Protein AF-A0A919D5Q5-F1 (afdb_monomer)

Foldseek 3Di:
DDDDDDDDDDDDDDDPVVVVVVVVPPPDDDDDDDDDDDDDDDDDDPPQPADDPPDDFDWDFDQWPVRDTWIEGLDPVSDRHDPDTDHDVLLNVLLVVLLVVDDLVVSCVVSVTDSVSSVRSNVSSDDD

Secondary structure (DSSP, 8-state):
------------S--TTHHHHHGGG----PPPP--------PPS---PPPP-TT----EEEEE-TT--EEEEES-GGG--SSSPPBP-HHHHHHHHHHHTT--HHHHHHHHT--HHHHHHHHHHHS--

Solvent-accessible surface area (backbone atoms only — not comparable to full-atom values): 8528 Å² total; per-residue (Å²): 135,84,90,86,79,96,70,88,86,85,90,77,89,87,60,84,74,64,65,68,65,66,68,71,76,72,78,83,75,85,86,77,87,86,80,94,83,79,93,71,82,77,81,77,78,86,69,77,68,80,50,75,89,79,73,85,49,65,59,48,79,39,49,51,95,84,69,54,76,42,47,31,32,58,44,84,84,60,54,70,52,96,84,57,54,50,79,44,71,53,60,26,50,45,32,59,43,22,59,73,67,53,54,33,70,60,40,10,68,76,54,71,42,49,59,72,38,25,40,54,39,31,64,71,32,50,88,128

pLDDT: mean 70.8, std 23.1, range [30.12, 98.06]

Sequence (128 aa):
MPCCPFSIVLISVACPLCRRRLRRRRSGRRPTPAKEDTATRLPGSLTPAPCPTGRIYPSVRLTLDDGVGRTYLLDPRACAGTRCGTYEPRVHLAHVLARQGHRPDWLAEFTGLPPAAARRIADVAAPH

Structure (mmCIF, N/CA/C/O backbone):
data_AF-A0A919D5Q5-F1
#
_entry.id   AF-A0A919D5Q5-F1
#
loop_
_atom_site.group_PDB
_atom_site.id
_atom_site.type_symbol
_atom_site.label_atom_id
_atom_site.label_alt_id
_atom_site.label_comp_id
_atom_site.label_asym_id
_atom_site.label_entity_id
_atom_site.label_seq_id
_atom_site.pdbx_PDB_ins_code
_atom_site.Cartn_x
_atom_site.Cartn_y
_atom_site.Cartn_z
_atom_site.occupancy
_atom_site.B_iso_or_equiv
_atom_site.auth_seq_id
_atom_site.auth_comp_id
_atom_site.auth_asym_id
_atom_site.auth_atom_id
_atom_site.pdbx_PDB_model_num
ATOM 1 N N . MET A 1 1 ? -3.375 21.875 17.951 1.00 41.81 1 MET A N 1
ATOM 2 C CA . MET A 1 1 ? -4.624 22.457 17.398 1.00 41.81 1 MET A CA 1
ATOM 3 C C . MET A 1 1 ? -4.468 23.971 17.390 1.00 41.81 1 MET A C 1
ATOM 5 O O . MET A 1 1 ? -3.807 24.433 18.314 1.00 41.81 1 MET A O 1
ATOM 9 N N . PRO A 1 2 ? -5.004 24.734 16.416 1.00 51.53 2 PRO A N 1
ATOM 10 C CA . PRO A 1 2 ? -6.091 24.424 15.468 1.00 51.53 2 PRO A CA 1
ATOM 11 C C . PRO A 1 2 ? -5.579 24.257 14.015 1.00 51.53 2 PRO A C 1
ATOM 13 O O . PRO A 1 2 ? -4.504 24.735 13.682 1.00 51.53 2 PRO A O 1
ATOM 16 N N . CYS A 1 3 ? -6.141 23.365 13.195 1.00 36.88 3 CYS A N 1
ATOM 17 C CA . CYS A 1 3 ? -7.384 23.484 12.406 1.00 36.88 3 CYS A CA 1
ATOM 18 C C . CYS A 1 3 ? -7.276 24.473 11.233 1.00 36.88 3 CYS A C 1
ATOM 20 O O . CYS A 1 3 ? -7.206 25.671 11.470 1.00 36.88 3 CYS A O 1
ATOM 22 N N . CYS A 1 4 ? -7.322 23.951 9.996 1.00 38.53 4 CYS A N 1
ATOM 23 C CA . CYS A 1 4 ? -8.142 24.432 8.868 1.00 38.53 4 CYS A CA 1
ATOM 24 C C . CYS A 1 4 ? -7.902 23.556 7.609 1.00 38.53 4 CYS A C 1
ATOM 26 O O . CYS A 1 4 ? -6.871 22.889 7.530 1.00 38.53 4 CYS A O 1
ATOM 28 N N . PRO A 1 5 ? -8.878 23.452 6.686 1.00 49.16 5 PRO A N 1
ATOM 29 C CA . PRO A 1 5 ? -9.499 22.170 6.350 1.00 49.16 5 PRO A CA 1
ATOM 30 C C . PRO A 1 5 ? -9.395 21.779 4.864 1.00 49.16 5 PRO A C 1
ATOM 32 O O . PRO A 1 5 ? -8.877 22.512 4.027 1.00 49.16 5 PRO A O 1
ATOM 35 N N . PHE A 1 6 ? -9.928 20.594 4.556 1.00 39.09 6 PHE A N 1
ATOM 36 C CA . PHE A 1 6 ? -10.308 20.156 3.214 1.00 39.09 6 PHE A CA 1
ATOM 37 C C . PHE A 1 6 ? -11.037 21.269 2.441 1.00 39.09 6 PHE A C 1
ATOM 39 O O . PHE A 1 6 ? -12.122 21.685 2.841 1.00 39.09 6 PHE A O 1
ATOM 46 N N . SER A 1 7 ? -10.484 21.654 1.290 1.00 30.12 7 SER A N 1
ATOM 47 C CA . SER A 1 7 ? -11.229 22.290 0.204 1.00 30.12 7 SER A CA 1
ATOM 48 C C . SER A 1 7 ? -11.072 21.454 -1.055 1.00 30.12 7 SER A C 1
ATOM 50 O O . SER A 1 7 ? -9.989 21.305 -1.619 1.00 30.12 7 SER A O 1
ATOM 52 N N . ILE A 1 8 ? -12.201 20.900 -1.477 1.00 44.44 8 ILE A N 1
ATOM 53 C CA . ILE A 1 8 ? -12.472 20.546 -2.863 1.00 44.44 8 ILE A CA 1
ATOM 54 C C . ILE A 1 8 ? -12.428 21.849 -3.686 1.00 44.44 8 ILE A C 1
ATOM 56 O O . ILE A 1 8 ? -12.788 22.914 -3.190 1.00 44.44 8 ILE A O 1
ATOM 60 N N . VAL A 1 9 ? -12.044 21.710 -4.957 1.00 41.69 9 VAL A N 1
ATOM 61 C CA . VAL A 1 9 ? -12.011 22.701 -6.050 1.00 41.69 9 VAL A CA 1
ATOM 62 C C . VAL A 1 9 ? -10.645 23.385 -6.297 1.00 41.69 9 VAL A C 1
ATOM 64 O O . VAL A 1 9 ? -10.083 24.058 -5.446 1.00 41.69 9 VAL A O 1
ATOM 67 N N . LEU A 1 10 ? -10.199 23.267 -7.561 1.00 41.47 10 LEU A N 1
ATOM 68 C CA . LEU A 1 10 ? -9.219 24.103 -8.282 1.00 41.47 10 LEU A CA 1
ATOM 69 C C . LEU A 1 10 ? -7.713 23.867 -8.037 1.00 41.47 10 LEU A C 1
ATOM 71 O O . LEU A 1 10 ? -7.025 24.683 -7.442 1.00 41.47 10 LEU A O 1
ATOM 75 N N . ILE A 1 11 ? -7.150 22.867 -8.730 1.00 36.84 11 ILE A N 1
ATOM 76 C CA . ILE A 1 11 ? -5.871 23.067 -9.443 1.00 36.84 11 ILE A CA 1
ATOM 77 C C . ILE A 1 11 ? -6.061 22.624 -10.895 1.00 36.84 11 ILE A C 1
ATOM 79 O O . ILE A 1 11 ? -5.634 21.561 -11.341 1.00 36.84 11 ILE A O 1
ATOM 83 N N . SER A 1 12 ? -6.741 23.486 -11.645 1.00 42.44 12 SER A N 1
ATOM 84 C CA . SER A 1 12 ? -6.432 23.649 -13.055 1.00 42.44 12 SER A CA 1
ATOM 85 C C . SER A 1 12 ? -5.340 24.718 -13.134 1.00 42.44 12 SER A C 1
ATOM 87 O O . SER A 1 12 ? -5.444 25.752 -12.487 1.00 42.44 12 SER A O 1
ATOM 89 N N . VAL A 1 13 ? -4.328 24.478 -13.969 1.00 50.22 13 VAL A N 1
ATOM 90 C CA . VAL A 1 13 ? -3.357 25.477 -14.460 1.00 50.22 13 VAL A CA 1
ATOM 91 C C . VAL A 1 13 ? -2.211 25.889 -13.512 1.00 50.22 13 VAL A C 1
ATOM 93 O O . VAL A 1 13 ? -2.134 27.037 -13.103 1.00 50.22 13 VAL A O 1
ATOM 96 N N . ALA A 1 14 ? -1.216 25.016 -13.283 1.00 46.25 14 ALA A N 1
ATOM 97 C CA . ALA A 1 14 ? 0.148 25.479 -12.941 1.00 46.25 14 ALA A CA 1
ATOM 98 C C . ALA A 1 14 ? 1.280 24.456 -13.186 1.00 46.25 14 ALA A C 1
ATOM 100 O O . ALA A 1 14 ? 2.314 24.513 -12.532 1.00 46.25 14 ALA A O 1
ATOM 101 N N . CYS A 1 15 ? 1.145 23.513 -14.128 1.00 33.50 15 CYS A N 1
ATOM 102 C CA . CYS A 1 15 ? 2.293 22.695 -14.542 1.00 33.50 15 CYS A CA 1
ATOM 103 C C . CYS A 1 15 ? 2.673 23.009 -16.001 1.00 33.50 15 CYS A C 1
ATOM 105 O O . CYS A 1 15 ? 1.972 22.565 -16.920 1.00 33.50 15 CYS A O 1
ATOM 107 N N . PRO A 1 16 ? 3.773 23.746 -16.264 1.00 45.44 16 PRO A N 1
ATOM 108 C CA . PRO A 1 16 ? 4.215 24.056 -17.629 1.00 45.44 16 PRO A CA 1
ATOM 109 C C . PRO A 1 16 ? 4.598 22.803 -18.447 1.00 45.44 16 PRO A C 1
ATOM 111 O O . PRO A 1 16 ? 4.661 22.862 -19.677 1.00 45.44 16 PRO A O 1
ATOM 114 N N . LEU A 1 17 ? 4.759 21.641 -17.800 1.00 50.72 17 LEU A N 1
ATOM 115 C CA . LEU A 1 17 ? 5.042 20.350 -18.440 1.00 50.72 17 LEU A CA 1
ATOM 116 C C . LEU A 1 17 ? 3.808 19.677 -19.077 1.00 50.72 17 LEU A C 1
ATOM 118 O O . LEU A 1 17 ? 3.952 18.980 -20.084 1.00 50.72 17 LEU A O 1
ATOM 122 N N . CYS A 1 18 ? 2.587 19.933 -18.589 1.00 50.50 18 CYS A N 1
ATOM 123 C CA . CYS A 1 18 ? 1.368 19.337 -19.161 1.00 50.50 18 CYS A CA 1
ATOM 124 C C . CYS A 1 18 ? 0.947 19.980 -20.498 1.00 50.50 18 CYS A C 1
ATOM 126 O O . CYS A 1 18 ? 0.348 19.321 -21.351 1.00 50.50 18 CYS A O 1
ATOM 128 N N . ARG A 1 19 ? 1.322 21.243 -20.749 1.00 50.53 19 ARG A N 1
ATOM 129 C CA . ARG A 1 19 ? 0.922 21.986 -21.961 1.00 50.53 19 ARG A CA 1
ATOM 130 C C . ARG A 1 19 ? 1.638 21.511 -23.236 1.00 50.53 19 ARG A C 1
ATOM 132 O O . ARG A 1 19 ? 1.082 21.626 -24.328 1.00 50.53 19 ARG A O 1
ATOM 139 N N . ARG A 1 20 ? 2.840 20.925 -23.124 1.00 49.69 20 ARG A N 1
ATOM 140 C CA . ARG A 1 20 ? 3.618 20.434 -24.284 1.00 49.69 20 ARG A CA 1
ATOM 141 C C . ARG A 1 20 ? 3.113 19.104 -24.858 1.00 49.69 20 ARG A C 1
ATOM 143 O O . ARG A 1 20 ? 3.297 18.866 -26.050 1.00 49.69 20 ARG A O 1
ATOM 150 N N . ARG A 1 21 ? 2.441 18.254 -24.070 1.00 47.28 21 ARG A N 1
ATOM 151 C CA . ARG A 1 21 ? 1.945 16.942 -24.544 1.00 47.28 21 ARG A CA 1
ATOM 152 C C . ARG A 1 21 ? 0.612 17.001 -25.291 1.00 47.28 21 ARG A C 1
ATOM 154 O O . ARG A 1 21 ? 0.385 16.171 -26.167 1.00 47.28 21 ARG A O 1
ATOM 161 N N . LEU A 1 22 ? -0.236 17.989 -25.010 1.00 47.62 22 LEU A N 1
ATOM 162 C CA . LEU A 1 22 ? -1.556 18.114 -25.644 1.00 47.62 22 LEU A CA 1
ATOM 163 C C . LEU A 1 22 ? -1.517 18.718 -27.060 1.00 47.62 22 LEU A C 1
ATOM 165 O O . LEU A 1 22 ? -2.411 18.444 -27.855 1.00 47.62 22 LEU A O 1
ATOM 169 N N . ARG A 1 23 ? -0.464 19.463 -27.436 1.00 46.47 23 ARG A N 1
ATOM 170 C CA . ARG A 1 23 ? -0.339 20.032 -28.796 1.00 46.47 23 ARG A CA 1
ATOM 171 C C . ARG A 1 23 ? 0.115 19.044 -29.877 1.00 46.47 23 ARG A C 1
ATOM 173 O O . ARG A 1 23 ? -0.130 19.308 -31.046 1.00 46.47 23 ARG A O 1
ATOM 180 N N . ARG A 1 24 ? 0.734 17.905 -29.537 1.00 45.34 24 ARG A N 1
ATOM 181 C CA . ARG A 1 24 ? 1.213 16.936 -30.550 1.00 45.34 24 ARG A CA 1
ATOM 182 C C . ARG A 1 24 ? 0.152 15.949 -31.047 1.00 45.34 24 ARG A C 1
ATOM 184 O O . ARG A 1 24 ? 0.387 15.284 -32.044 1.00 45.34 24 ARG A O 1
ATOM 191 N N . ARG A 1 25 ? -1.010 15.850 -30.390 1.00 45.78 25 ARG A N 1
ATOM 192 C CA . ARG A 1 25 ? -2.055 14.867 -30.745 1.00 45.78 25 ARG A CA 1
ATOM 193 C C . ARG A 1 25 ? -3.076 15.343 -31.788 1.00 45.78 25 ARG A C 1
ATOM 195 O O . ARG A 1 25 ? -3.924 14.550 -32.172 1.00 45.78 25 ARG A O 1
ATOM 202 N N . ARG A 1 26 ? -3.022 16.600 -32.249 1.00 47.31 26 ARG A N 1
ATOM 203 C CA . ARG A 1 26 ? -4.045 17.178 -33.150 1.00 47.31 26 ARG A CA 1
ATOM 204 C C . ARG A 1 26 ? -3.659 17.266 -34.631 1.00 47.31 26 ARG A C 1
ATOM 206 O O . ARG A 1 26 ? -4.493 17.672 -35.430 1.00 47.31 26 ARG A O 1
ATOM 213 N N . SER A 1 27 ? -2.453 16.857 -35.016 1.00 44.75 27 SER A N 1
ATOM 214 C CA . SER A 1 27 ? -2.049 16.804 -36.427 1.00 44.75 27 SER A CA 1
ATOM 215 C C . SER A 1 27 ? -2.373 15.430 -37.011 1.00 44.75 27 SER A C 1
ATOM 217 O O . SER A 1 27 ? -1.491 14.598 -37.211 1.00 44.75 27 SER A O 1
ATOM 219 N N . GLY A 1 28 ? -3.665 15.180 -37.229 1.00 41.41 28 GLY A N 1
ATOM 220 C CA . GLY A 1 28 ? -4.129 14.042 -38.012 1.00 41.41 28 GLY A CA 1
ATOM 221 C C . GLY A 1 28 ? -3.645 14.176 -39.454 1.00 41.41 28 GLY A C 1
ATOM 222 O O . GLY A 1 28 ? -3.991 15.136 -40.140 1.00 41.41 28 GLY A O 1
ATOM 223 N N . ARG A 1 29 ? -2.847 13.210 -39.915 1.00 41.53 29 ARG A N 1
ATOM 224 C CA . ARG A 1 29 ? -2.546 13.011 -41.333 1.00 41.53 29 ARG A CA 1
ATOM 225 C C . ARG A 1 29 ? -3.201 11.699 -41.759 1.00 41.53 29 ARG A C 1
ATOM 227 O O . ARG A 1 29 ? -2.945 10.650 -41.177 1.00 41.53 29 ARG A O 1
ATOM 234 N N . ARG A 1 30 ? -4.111 11.821 -42.722 1.00 47.38 30 ARG A N 1
ATOM 235 C CA . ARG A 1 30 ? -4.908 10.766 -43.361 1.00 47.38 30 ARG A CA 1
ATOM 236 C C . ARG A 1 30 ? -3.987 9.723 -44.022 1.00 47.38 30 ARG A C 1
ATOM 238 O O . ARG A 1 30 ? -3.081 10.152 -44.736 1.00 47.38 30 ARG A O 1
ATOM 245 N N . PRO A 1 31 ? -4.196 8.408 -43.848 1.00 43.75 31 PRO A N 1
ATOM 246 C CA . PRO A 1 31 ? -3.490 7.407 -44.640 1.00 43.75 31 PRO A CA 1
ATOM 247 C C . PRO A 1 31 ? -4.255 7.107 -45.940 1.00 43.75 31 PRO A C 1
ATOM 249 O O . PRO A 1 31 ? -5.465 6.886 -45.925 1.00 43.75 31 PRO A O 1
ATOM 252 N N . THR A 1 32 ? -3.543 7.127 -47.065 1.00 47.69 32 THR A N 1
ATOM 253 C CA . THR A 1 32 ? -3.965 6.561 -48.360 1.00 47.69 32 THR A CA 1
ATOM 254 C C . THR A 1 32 ? -3.380 5.152 -48.527 1.00 47.69 32 THR A C 1
ATOM 256 O O . THR A 1 32 ? -2.338 4.877 -47.930 1.00 47.69 32 THR A O 1
ATOM 259 N N . PRO A 1 33 ? -4.019 4.258 -49.307 1.00 53.03 33 PRO A N 1
ATOM 260 C CA . PRO A 1 33 ? -3.610 2.858 -49.424 1.00 53.03 33 PRO A CA 1
ATOM 261 C C . PRO A 1 33 ? -2.547 2.625 -50.518 1.00 53.03 33 PRO A C 1
ATOM 263 O O . PRO A 1 33 ? -2.324 3.490 -51.363 1.00 53.03 33 PRO A O 1
ATOM 266 N N . ALA A 1 34 ? -1.993 1.404 -50.505 1.00 43.41 34 ALA A N 1
ATOM 267 C CA . ALA A 1 34 ? -0.919 0.815 -51.326 1.00 43.41 34 ALA A CA 1
ATOM 268 C C . ALA A 1 34 ? 0.502 1.063 -50.776 1.00 43.41 34 ALA A C 1
ATOM 270 O O . ALA A 1 34 ? 0.865 2.183 -50.446 1.00 43.41 34 ALA A O 1
ATOM 271 N N . LYS A 1 35 ? 1.367 0.056 -50.629 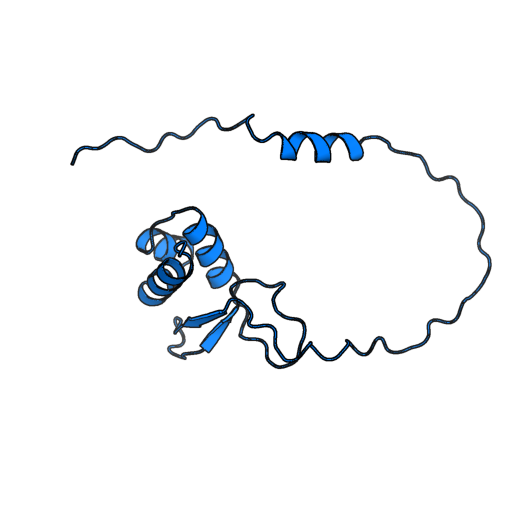1.00 37.72 35 LYS A N 1
ATOM 272 C CA . LYS A 1 35 ? 1.538 -1.136 -51.463 1.00 37.72 35 LYS A CA 1
ATOM 273 C C . LYS A 1 35 ? 2.101 -2.283 -50.614 1.00 37.72 35 LYS A C 1
ATOM 275 O O . LYS A 1 35 ? 3.056 -2.092 -49.866 1.00 37.72 35 LYS A O 1
ATOM 280 N N . GLU A 1 36 ? 1.456 -3.433 -50.721 1.00 49.00 36 GLU A N 1
ATOM 281 C CA . GLU A 1 36 ? 1.957 -4.729 -50.286 1.00 49.00 36 GLU A CA 1
ATOM 282 C C . GLU A 1 36 ? 3.184 -5.073 -51.126 1.00 49.00 36 GLU A C 1
ATOM 284 O O . GLU A 1 36 ? 3.095 -5.016 -52.345 1.00 49.00 36 GLU A O 1
ATOM 289 N N . ASP A 1 37 ? 4.314 -5.346 -50.478 1.00 41.38 37 ASP A N 1
ATOM 290 C CA . ASP A 1 37 ? 5.384 -6.180 -51.017 1.00 41.38 37 ASP A CA 1
ATOM 291 C C . ASP A 1 37 ? 6.411 -6.466 -49.915 1.00 41.38 37 ASP A C 1
ATOM 293 O O . ASP A 1 37 ? 6.851 -5.576 -49.186 1.00 41.38 37 ASP A O 1
ATOM 297 N N . THR A 1 38 ? 6.876 -7.712 -49.899 1.00 47.25 38 THR A N 1
ATOM 298 C CA . THR A 1 38 ? 8.068 -8.221 -49.198 1.00 47.25 38 THR A CA 1
ATOM 299 C C . THR A 1 38 ? 7.836 -8.834 -47.819 1.00 47.25 38 THR A C 1
ATOM 301 O O . THR A 1 38 ? 8.086 -8.256 -46.759 1.00 47.25 38 THR A O 1
ATOM 304 N N . ALA A 1 39 ? 7.476 -10.116 -47.875 1.00 49.53 39 ALA A N 1
ATOM 305 C CA . ALA A 1 39 ? 7.771 -11.110 -46.860 1.00 49.53 39 ALA A CA 1
ATOM 306 C C . ALA A 1 39 ? 9.219 -10.976 -46.346 1.00 49.53 39 ALA A C 1
ATOM 308 O O . ALA A 1 39 ? 10.174 -11.381 -47.005 1.00 49.53 39 ALA A O 1
ATOM 309 N N . THR A 1 40 ? 9.376 -10.442 -45.135 1.00 45.69 40 THR A N 1
ATOM 310 C CA . THR A 1 40 ? 10.613 -10.559 -44.360 1.00 45.69 40 THR A CA 1
ATOM 311 C C . THR A 1 40 ? 10.327 -11.469 -43.178 1.00 45.69 40 THR A C 1
ATOM 313 O O . THR A 1 40 ? 9.558 -11.130 -42.281 1.00 45.69 40 THR A O 1
ATOM 316 N N . ARG A 1 41 ? 10.924 -12.664 -43.238 1.00 41.66 41 ARG A N 1
ATOM 317 C CA . ARG A 1 41 ? 11.049 -13.654 -42.162 1.00 41.66 41 ARG A CA 1
ATOM 318 C C . ARG A 1 41 ? 11.075 -12.995 -40.777 1.00 41.66 41 ARG A C 1
ATOM 320 O O . ARG A 1 41 ? 12.017 -12.276 -40.463 1.00 41.66 41 ARG A O 1
ATOM 327 N N . LEU A 1 42 ? 10.100 -13.323 -39.931 1.00 55.84 42 LEU A N 1
ATOM 328 C CA . LEU A 1 42 ? 10.248 -13.200 -38.482 1.00 55.84 42 LEU A CA 1
ATOM 329 C C . LEU A 1 42 ? 11.296 -14.237 -38.042 1.00 55.84 42 LEU A C 1
ATOM 331 O O . LEU A 1 42 ? 11.043 -15.432 -38.219 1.00 55.84 42 LEU A O 1
ATOM 335 N N . PRO A 1 43 ? 12.460 -13.855 -37.487 1.00 46.19 43 PRO A N 1
ATOM 336 C CA . PRO A 1 43 ? 13.237 -14.811 -36.724 1.00 46.19 43 PRO A CA 1
ATOM 337 C C . PRO A 1 43 ? 12.453 -15.105 -35.442 1.00 46.19 43 PRO A C 1
ATOM 339 O O . PRO A 1 43 ? 12.056 -14.201 -34.705 1.00 46.19 43 PRO A O 1
ATOM 342 N N . GLY A 1 44 ? 12.163 -16.388 -35.239 1.00 51.69 44 GLY A N 1
ATOM 343 C CA . GLY A 1 44 ? 11.476 -16.887 -34.063 1.00 51.69 44 GLY A CA 1
ATOM 344 C C . GLY A 1 44 ? 12.216 -16.563 -32.765 1.00 51.69 44 GLY A C 1
ATOM 345 O O . GLY A 1 44 ? 13.425 -16.350 -32.744 1.00 51.69 44 GLY A O 1
ATOM 346 N N . SER A 1 45 ? 11.448 -16.597 -31.677 1.00 52.00 45 SER A N 1
ATOM 347 C CA . SER A 1 45 ? 11.912 -16.550 -30.290 1.00 52.00 45 SER A CA 1
ATOM 348 C C . SER A 1 45 ? 12.630 -15.261 -29.878 1.00 52.00 45 SER A C 1
ATOM 350 O O . SER A 1 45 ? 13.852 -15.207 -29.751 1.00 52.00 45 SER A O 1
ATOM 352 N N . LEU A 1 46 ? 11.842 -14.242 -29.523 1.00 47.97 46 LEU A N 1
ATOM 353 C CA . LEU A 1 46 ? 12.281 -13.241 -28.551 1.00 47.97 46 LEU A CA 1
ATOM 354 C C . LEU A 1 46 ? 12.399 -13.930 -27.187 1.00 47.97 46 LEU A C 1
ATOM 356 O O . LEU A 1 46 ? 11.484 -13.871 -26.368 1.00 47.97 46 LEU A O 1
ATOM 360 N N . THR A 1 47 ? 13.513 -14.614 -26.948 1.00 52.53 47 THR A N 1
ATOM 361 C CA . THR A 1 47 ? 13.896 -15.001 -25.593 1.00 52.53 47 THR A CA 1
ATOM 362 C C . THR A 1 47 ? 14.042 -13.695 -24.805 1.00 52.53 47 THR A C 1
ATOM 364 O O . THR A 1 47 ? 14.879 -12.871 -25.191 1.00 52.53 47 THR A O 1
ATOM 367 N N . PRO A 1 48 ? 13.223 -13.426 -23.768 1.00 53.06 48 PRO A N 1
ATOM 368 C CA . PRO A 1 48 ? 13.379 -12.209 -22.988 1.00 53.06 48 PRO A CA 1
ATOM 369 C C . PRO A 1 48 ? 14.797 -12.198 -22.420 1.00 53.06 48 PRO A C 1
ATOM 371 O O . PRO A 1 48 ? 15.234 -13.176 -21.810 1.00 53.06 48 PRO A O 1
ATOM 374 N N . ALA A 1 49 ? 15.533 -11.118 -22.693 1.00 54.31 49 ALA A N 1
ATOM 375 C CA . ALA A 1 49 ? 16.901 -10.961 -22.225 1.00 54.31 49 ALA A CA 1
ATOM 376 C C . ALA A 1 49 ? 16.954 -11.232 -20.709 1.00 54.31 49 ALA A C 1
ATOM 378 O O . ALA A 1 49 ? 16.091 -10.727 -19.982 1.00 54.31 49 ALA A O 1
ATOM 379 N N . PRO A 1 50 ? 17.924 -12.024 -20.216 1.00 54.00 50 PRO A N 1
ATOM 380 C CA . PRO A 1 50 ? 18.063 -12.245 -18.788 1.00 54.00 50 PRO A CA 1
ATOM 381 C C . PRO A 1 50 ? 18.233 -10.893 -18.094 1.00 54.00 50 PRO A C 1
ATOM 383 O O . PRO A 1 50 ? 19.031 -10.050 -18.503 1.00 54.00 50 PRO A O 1
ATOM 386 N N . CYS A 1 51 ? 17.416 -10.686 -17.064 1.00 46.31 51 CYS A N 1
ATOM 387 C CA . CYS A 1 51 ? 17.410 -9.491 -16.233 1.00 46.31 51 CYS A CA 1
ATOM 388 C C . CYS A 1 51 ? 18.843 -9.103 -15.826 1.00 46.31 51 CYS A C 1
ATOM 390 O O . CYS A 1 51 ? 19.573 -9.988 -15.375 1.00 46.31 51 CYS A O 1
ATOM 392 N N . PRO A 1 52 ? 19.250 -7.820 -15.901 1.00 56.19 52 PRO A N 1
ATOM 393 C CA . PRO A 1 52 ? 20.527 -7.400 -15.342 1.00 56.19 52 PRO A CA 1
ATOM 394 C C . PRO A 1 52 ? 20.528 -7.703 -13.840 1.00 56.19 52 PRO A C 1
ATOM 396 O O . PRO A 1 52 ? 19.771 -7.111 -13.063 1.00 56.19 52 PRO A O 1
ATOM 399 N N . THR A 1 53 ? 21.356 -8.664 -13.439 1.00 53.34 53 THR A N 1
ATOM 400 C CA . THR A 1 53 ? 21.558 -9.063 -12.048 1.00 53.34 53 THR A CA 1
ATOM 401 C C . THR A 1 53 ? 22.172 -7.877 -11.310 1.00 53.34 53 THR A C 1
ATOM 403 O O . THR A 1 53 ? 23.356 -7.598 -11.462 1.00 53.34 53 THR A O 1
ATOM 406 N N . GLY A 1 54 ? 21.358 -7.120 -10.572 1.00 54.97 54 GLY A N 1
ATOM 407 C CA . GLY A 1 54 ? 21.846 -5.966 -9.807 1.00 54.97 54 GLY A CA 1
ATOM 408 C C . GLY A 1 54 ? 20.884 -4.790 -9.664 1.00 54.97 54 GLY A C 1
ATOM 409 O O . GLY A 1 54 ? 21.169 -3.889 -8.879 1.00 54.97 54 GLY A O 1
ATOM 410 N N . ARG A 1 55 ? 19.734 -4.764 -10.356 1.00 57.38 55 ARG A N 1
ATOM 411 C CA . ARG A 1 55 ? 18.708 -3.753 -10.044 1.00 57.38 55 ARG A CA 1
ATOM 412 C C . ARG A 1 55 ? 17.946 -4.141 -8.784 1.00 57.38 55 ARG A C 1
ATOM 414 O O . ARG A 1 55 ? 17.172 -5.094 -8.784 1.00 57.38 55 ARG A O 1
ATOM 421 N N . ILE A 1 56 ? 18.163 -3.369 -7.723 1.00 64.19 56 ILE A N 1
ATOM 422 C CA . ILE A 1 56 ? 17.281 -3.357 -6.560 1.00 64.19 56 ILE A CA 1
ATOM 423 C C . ILE A 1 56 ? 16.005 -2.639 -6.983 1.00 64.19 56 ILE A C 1
ATOM 425 O O . ILE A 1 56 ? 16.026 -1.489 -7.421 1.00 64.19 56 ILE A O 1
ATOM 429 N N . TYR A 1 57 ? 14.899 -3.353 -6.885 1.00 71.56 57 TYR A N 1
ATOM 430 C CA . TYR A 1 57 ? 13.587 -2.867 -7.258 1.00 71.56 57 TYR A CA 1
ATOM 431 C C . TYR A 1 57 ? 12.824 -2.446 -6.002 1.00 71.56 57 TYR A C 1
ATOM 433 O O . TYR A 1 57 ? 12.897 -3.162 -4.994 1.00 71.56 57 TYR A O 1
ATOM 441 N N . PRO A 1 58 ? 12.104 -1.307 -6.025 1.00 84.56 58 PRO A N 1
ATOM 442 C CA . PRO A 1 58 ? 11.353 -0.857 -4.866 1.00 84.56 58 PRO A CA 1
ATOM 443 C C . PRO A 1 58 ? 10.317 -1.926 -4.515 1.00 84.56 58 PRO A C 1
ATOM 445 O O . PRO A 1 58 ? 9.431 -2.268 -5.302 1.00 84.56 58 PRO A O 1
ATOM 448 N N . SER A 1 59 ? 10.494 -2.514 -3.340 1.00 89.81 59 SER A N 1
ATOM 449 C CA . SER A 1 59 ? 9.704 -3.628 -2.840 1.00 89.81 59 SER A CA 1
ATOM 450 C C . SER A 1 59 ? 9.633 -3.563 -1.321 1.00 89.81 59 SER A C 1
ATOM 452 O O . SER A 1 59 ? 10.480 -2.949 -0.672 1.00 89.81 59 SER A O 1
ATOM 454 N N . VAL A 1 60 ? 8.600 -4.169 -0.749 1.00 92.56 60 VAL A N 1
ATOM 455 C CA . VAL A 1 60 ? 8.344 -4.152 0.690 1.00 92.56 60 VAL A CA 1
ATOM 456 C C . VAL A 1 60 ? 7.871 -5.523 1.146 1.00 92.56 60 VAL A C 1
ATOM 458 O O . VAL A 1 60 ? 7.058 -6.165 0.484 1.00 92.56 60 VAL A O 1
ATOM 461 N N . ARG A 1 61 ? 8.380 -5.998 2.283 1.00 94.00 61 ARG A N 1
ATOM 462 C CA . ARG A 1 61 ? 7.898 -7.240 2.890 1.00 94.00 61 ARG A CA 1
ATOM 463 C C . ARG A 1 61 ? 6.677 -6.938 3.750 1.00 94.00 61 ARG A C 1
ATOM 465 O O . ARG A 1 61 ? 6.775 -6.138 4.677 1.00 94.00 61 ARG A O 1
ATOM 472 N N . LEU A 1 62 ? 5.550 -7.565 3.431 1.00 95.56 62 LEU A N 1
ATOM 473 C CA . LEU A 1 62 ? 4.269 -7.365 4.107 1.00 95.56 62 LEU A CA 1
ATOM 474 C C . LEU A 1 62 ? 3.622 -8.709 4.413 1.00 95.56 62 LEU A C 1
ATOM 476 O O . LEU A 1 62 ? 3.844 -9.694 3.710 1.00 95.56 62 LEU A O 1
ATOM 480 N N . THR A 1 63 ? 2.770 -8.699 5.424 1.00 94.88 63 THR A N 1
ATOM 481 C CA . THR A 1 63 ? 1.820 -9.769 5.707 1.00 94.88 63 THR A CA 1
ATOM 482 C C . THR A 1 63 ? 0.433 -9.208 5.427 1.00 94.88 63 THR A C 1
ATOM 484 O O . THR A 1 63 ? 0.087 -8.164 5.984 1.00 94.88 63 THR A O 1
ATOM 487 N N . LEU A 1 64 ? -0.311 -9.840 4.517 1.00 93.38 64 LEU A N 1
ATOM 488 C CA . LEU A 1 64 ? -1.684 -9.446 4.192 1.00 93.38 64 LEU A CA 1
ATOM 489 C C . LEU A 1 64 ? -2.679 -10.328 4.966 1.00 93.38 64 LEU A C 1
ATOM 491 O O . LEU A 1 64 ? -2.303 -10.978 5.942 1.00 93.38 64 LEU A O 1
ATOM 495 N N . ASP A 1 65 ? -3.942 -10.342 4.545 1.00 88.94 65 ASP A N 1
ATOM 496 C CA . ASP A 1 65 ? -5.035 -11.065 5.211 1.00 88.94 65 ASP A CA 1
ATOM 497 C C . ASP A 1 65 ? -4.830 -12.589 5.252 1.00 88.94 65 ASP A C 1
ATOM 499 O O . ASP A 1 65 ? -5.399 -13.274 6.097 1.00 88.94 65 ASP A O 1
ATOM 503 N N . ASP A 1 66 ? -3.982 -13.127 4.372 1.00 87.69 66 ASP A N 1
ATOM 504 C CA . ASP A 1 66 ? -3.614 -14.544 4.352 1.00 87.69 66 ASP A CA 1
ATOM 505 C C . ASP A 1 66 ? -2.612 -14.932 5.452 1.00 87.69 66 ASP A C 1
ATOM 507 O O . ASP A 1 66 ? -2.280 -16.106 5.603 1.00 87.69 66 ASP A O 1
ATOM 511 N N . GLY A 1 67 ? -2.100 -13.958 6.210 1.00 89.06 67 GLY A N 1
ATOM 512 C CA . GLY A 1 67 ? -1.136 -14.190 7.281 1.00 89.06 67 GLY A CA 1
ATOM 513 C C . GLY A 1 67 ? 0.263 -14.579 6.790 1.00 89.06 67 GLY A C 1
ATOM 514 O O . GLY A 1 67 ? 1.156 -14.802 7.608 1.00 89.06 67 GLY A O 1
ATOM 515 N N . VAL A 1 68 ? 0.508 -14.615 5.474 1.00 89.31 68 VAL A N 1
ATOM 516 C CA . VAL A 1 68 ? 1.797 -15.031 4.909 1.00 89.31 68 VAL A CA 1
ATOM 517 C C . VAL A 1 68 ? 2.655 -13.814 4.575 1.00 89.31 68 VAL A C 1
ATOM 519 O O . VAL A 1 68 ? 2.311 -12.979 3.740 1.00 89.31 68 VAL A O 1
ATOM 522 N N . GLY A 1 69 ? 3.834 -13.735 5.195 1.00 91.00 69 GLY A N 1
ATOM 523 C CA . GLY A 1 69 ? 4.806 -12.679 4.919 1.00 91.00 69 GLY A CA 1
ATOM 524 C C . GLY A 1 69 ? 5.469 -12.849 3.548 1.00 91.00 69 GLY A C 1
ATOM 525 O O . GLY A 1 69 ? 6.325 -13.722 3.385 1.00 91.00 69 GLY A O 1
ATOM 526 N N . ARG A 1 70 ? 5.145 -11.982 2.583 1.00 91.81 70 ARG A N 1
ATOM 527 C CA . ARG A 1 70 ? 5.694 -11.989 1.213 1.00 91.81 70 ARG A CA 1
ATOM 528 C C . ARG A 1 70 ? 6.317 -10.645 0.851 1.00 91.81 70 ARG A C 1
ATOM 530 O O . ARG A 1 70 ? 5.996 -9.611 1.434 1.00 91.81 70 ARG A O 1
ATOM 537 N N . THR A 1 71 ? 7.225 -10.657 -0.118 1.00 91.88 71 THR A N 1
ATOM 538 C CA . THR A 1 71 ? 7.787 -9.429 -0.691 1.00 91.88 71 THR A CA 1
ATOM 539 C C . THR A 1 71 ? 6.887 -8.946 -1.817 1.00 91.88 71 THR A C 1
ATOM 541 O O . THR A 1 71 ? 6.725 -9.651 -2.812 1.00 91.88 71 THR A O 1
ATOM 544 N N . TYR A 1 72 ? 6.341 -7.744 -1.670 1.00 91.50 72 TYR A N 1
ATOM 545 C CA . TYR A 1 72 ? 5.478 -7.097 -2.646 1.00 91.50 72 TYR A CA 1
ATOM 546 C C . TYR A 1 72 ? 6.220 -6.015 -3.425 1.00 91.50 72 TYR A C 1
ATOM 548 O O . TYR A 1 72 ? 7.014 -5.261 -2.861 1.00 91.50 72 TYR A O 1
ATOM 556 N N . LEU A 1 73 ? 5.959 -5.931 -4.726 1.00 91.19 73 LEU A N 1
ATOM 557 C CA . LEU A 1 73 ? 6.539 -4.916 -5.603 1.00 91.19 73 LEU A CA 1
ATOM 558 C C . LEU A 1 73 ? 5.794 -3.585 -5.472 1.00 91.19 73 LEU A C 1
ATOM 560 O O . LEU A 1 73 ? 4.565 -3.547 -5.505 1.00 91.19 73 LEU A O 1
ATOM 564 N N . LEU A 1 74 ? 6.548 -2.489 -5.382 1.00 91.25 74 LEU A N 1
ATOM 565 C CA . LEU A 1 74 ? 6.008 -1.129 -5.289 1.00 91.25 74 LEU A CA 1
ATOM 566 C C . LEU A 1 74 ? 5.960 -0.403 -6.639 1.00 91.25 74 LEU A C 1
ATOM 568 O O . LEU A 1 74 ? 5.255 0.595 -6.764 1.00 91.25 74 LEU A O 1
ATOM 572 N N . ASP A 1 75 ? 6.654 -0.913 -7.658 1.00 84.50 75 ASP A N 1
ATOM 573 C CA . ASP A 1 75 ? 6.579 -0.428 -9.039 1.00 84.50 75 ASP A CA 1
ATOM 574 C C . ASP A 1 75 ? 6.456 -1.625 -10.006 1.00 84.50 75 ASP A C 1
ATOM 576 O O . ASP A 1 75 ? 7.344 -2.479 -10.034 1.00 84.50 75 ASP A O 1
ATOM 580 N N . PRO A 1 76 ? 5.386 -1.717 -10.818 1.00 76.38 76 PRO A N 1
ATOM 581 C CA . PRO A 1 76 ? 5.206 -2.809 -11.777 1.00 76.38 76 PRO A CA 1
ATOM 582 C C . PRO A 1 76 ? 6.267 -2.825 -12.886 1.00 76.38 76 PRO A C 1
ATOM 584 O O . PRO A 1 76 ? 6.511 -3.865 -13.491 1.00 76.38 76 PRO A O 1
ATOM 587 N N . ARG A 1 77 ? 6.925 -1.693 -13.165 1.00 76.12 77 ARG A N 1
ATOM 588 C CA . ARG A 1 77 ? 8.014 -1.608 -14.155 1.00 76.12 77 ARG A CA 1
ATOM 589 C C . ARG A 1 77 ? 9.340 -2.109 -13.607 1.00 76.12 77 ARG A C 1
ATOM 591 O O . AR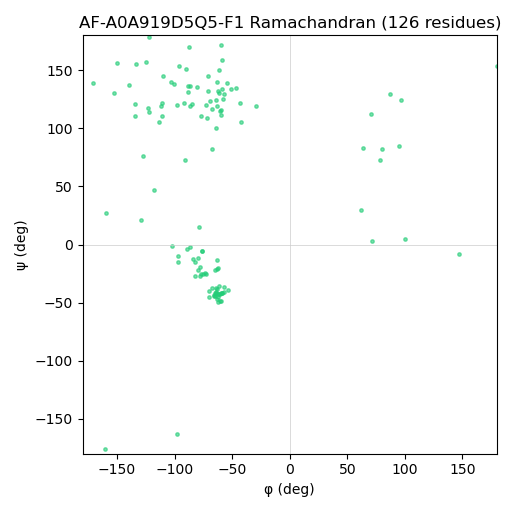G A 1 77 ? 10.289 -2.299 -14.363 1.00 76.12 77 ARG A O 1
ATOM 598 N N . ALA A 1 78 ? 9.399 -2.323 -12.301 1.00 68.06 78 ALA A N 1
ATOM 599 C 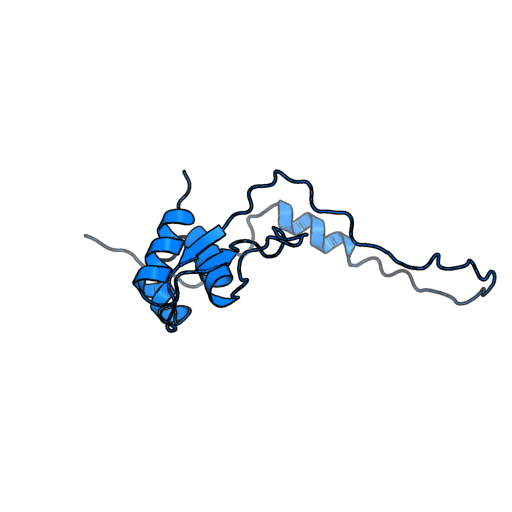CA . ALA A 1 78 ? 10.564 -2.810 -11.604 1.00 68.06 78 ALA A CA 1
ATOM 600 C C . ALA A 1 78 ? 10.731 -4.331 -11.753 1.00 68.06 78 ALA A C 1
ATOM 602 O O . ALA A 1 78 ? 11.478 -4.944 -11.014 1.00 68.06 78 ALA A O 1
ATOM 603 N N . CYS A 1 79 ? 10.043 -4.987 -12.686 1.00 64.38 79 CYS A N 1
ATOM 604 C CA . CYS A 1 79 ? 10.181 -6.423 -12.859 1.00 64.38 79 CYS A CA 1
ATOM 605 C C . CYS A 1 79 ? 10.324 -6.834 -14.313 1.00 64.38 79 CYS A C 1
ATOM 607 O O . CYS A 1 79 ? 9.384 -6.749 -15.094 1.00 64.38 79 CYS A O 1
ATOM 609 N N . ALA A 1 80 ? 11.527 -7.299 -14.656 1.00 60.06 80 ALA A N 1
ATOM 610 C CA . ALA A 1 80 ? 11.877 -7.803 -15.982 1.00 60.06 80 ALA A CA 1
ATOM 611 C C . ALA A 1 80 ? 12.559 -9.192 -15.937 1.00 60.06 80 ALA A C 1
ATOM 613 O O . ALA A 1 80 ? 13.283 -9.546 -16.861 1.00 60.06 80 ALA A O 1
ATOM 614 N N . GLY A 1 81 ? 12.388 -9.981 -14.861 1.00 59.72 81 GLY A N 1
ATOM 615 C CA . GLY A 1 81 ? 13.086 -11.269 -14.711 1.00 59.72 81 GLY A CA 1
ATOM 616 C C . GLY A 1 81 ? 12.470 -12.246 -13.708 1.00 59.72 81 GLY A C 1
ATOM 617 O O . GLY A 1 81 ? 11.429 -11.988 -13.121 1.00 59.72 81 GLY A O 1
ATOM 618 N N . THR A 1 82 ? 13.141 -13.380 -13.496 1.00 55.81 82 THR A N 1
ATOM 619 C CA . THR A 1 82 ? 12.643 -14.562 -12.759 1.00 55.81 82 THR A CA 1
ATOM 620 C C . THR A 1 82 ? 12.620 -14.444 -11.229 1.00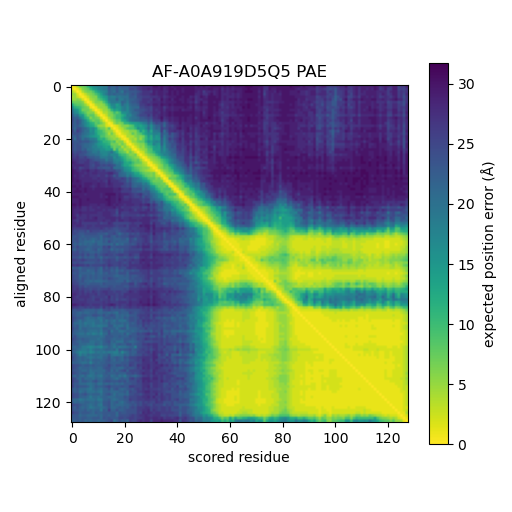 55.81 82 THR A C 1
ATOM 622 O O . THR A 1 82 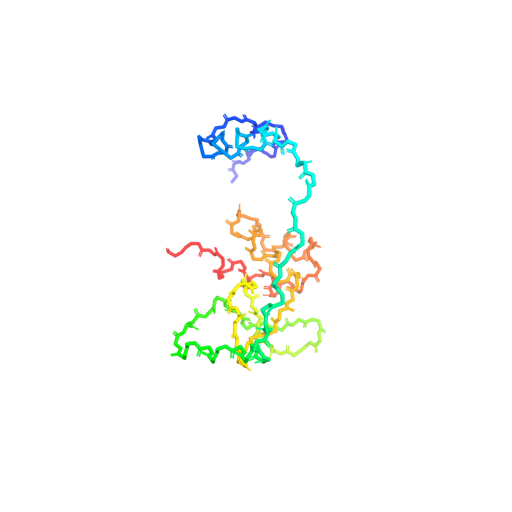? 12.115 -15.344 -10.567 1.00 55.81 82 THR A O 1
ATOM 625 N N . ARG A 1 83 ? 13.140 -13.358 -10.637 1.00 61.84 83 ARG A N 1
ATOM 626 C CA . ARG A 1 83 ? 13.190 -13.142 -9.170 1.00 61.84 83 ARG A CA 1
ATOM 627 C C . ARG A 1 83 ? 12.401 -11.915 -8.724 1.00 61.84 83 ARG A C 1
ATOM 629 O O . ARG A 1 83 ? 12.885 -11.067 -7.979 1.00 61.84 83 ARG A O 1
ATOM 636 N N . CYS A 1 84 ? 11.190 -11.816 -9.235 1.00 69.75 84 CYS A N 1
ATOM 637 C CA . CYS A 1 84 ? 10.273 -10.735 -8.940 1.00 69.75 84 CYS A CA 1
ATOM 638 C C . CYS A 1 84 ? 9.458 -11.026 -7.681 1.00 69.75 84 CYS A C 1
ATOM 640 O O . CYS A 1 84 ? 8.984 -12.143 -7.493 1.00 69.75 84 CYS A O 1
ATOM 642 N N . GLY A 1 85 ? 9.301 -10.021 -6.813 1.00 78.94 85 GLY A N 1
ATOM 643 C CA . GLY A 1 85 ? 8.319 -10.084 -5.730 1.00 78.94 85 GLY A CA 1
ATOM 644 C C . GLY A 1 85 ? 6.894 -10.248 -6.273 1.00 78.94 85 GLY A C 1
ATOM 645 O O . GLY A 1 85 ? 6.647 -10.139 -7.474 1.00 78.94 85 GLY A O 1
ATOM 646 N N . THR A 1 86 ? 5.933 -10.490 -5.388 1.00 88.50 86 THR A N 1
ATOM 647 C CA . THR A 1 86 ? 4.514 -10.559 -5.756 1.00 88.50 86 THR A CA 1
ATOM 648 C C . THR A 1 86 ? 3.999 -9.164 -6.112 1.00 88.50 86 THR A C 1
ATOM 650 O O . THR A 1 86 ? 4.228 -8.206 -5.376 1.00 88.50 8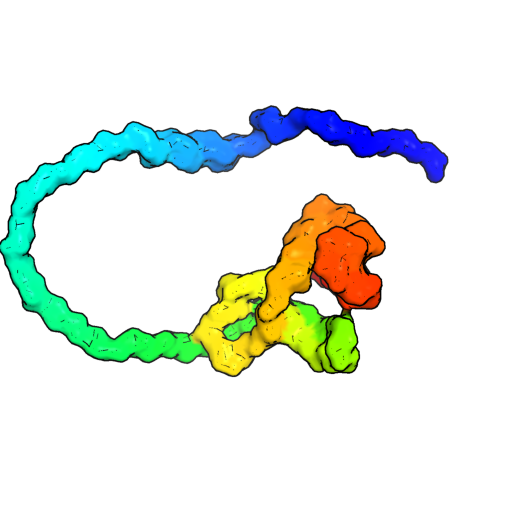6 THR A O 1
ATOM 653 N N . TYR A 1 87 ? 3.301 -9.020 -7.236 1.00 89.06 87 TYR A N 1
ATOM 654 C CA . TYR A 1 87 ? 2.601 -7.776 -7.545 1.00 89.06 87 TYR A CA 1
ATOM 655 C C . TYR A 1 87 ? 1.165 -7.854 -7.032 1.00 89.06 87 TYR A C 1
ATOM 657 O O . TYR A 1 87 ? 0.418 -8.736 -7.440 1.00 89.06 87 TYR A O 1
ATOM 665 N N . GLU A 1 88 ? 0.790 -6.919 -6.161 1.00 92.50 88 GLU A N 1
ATOM 666 C CA . GLU A 1 88 ? -0.577 -6.757 -5.663 1.00 92.50 88 GLU A CA 1
ATOM 667 C C . GLU A 1 88 ? -1.039 -5.321 -5.972 1.00 92.50 88 GLU A C 1
ATOM 669 O O . GLU A 1 88 ? -0.443 -4.368 -5.451 1.00 92.50 88 GLU A O 1
ATOM 674 N N . PRO A 1 89 ? -2.087 -5.121 -6.796 1.00 93.38 89 PRO A N 1
ATOM 675 C CA . PRO A 1 89 ? -2.534 -3.789 -7.205 1.00 93.38 89 PRO A CA 1
ATOM 676 C C . PRO A 1 89 ? -2.883 -2.868 -6.031 1.00 93.38 89 PRO A C 1
ATOM 678 O O . PRO A 1 89 ? -2.573 -1.678 -6.078 1.00 93.38 89 PRO A O 1
ATOM 681 N N . ARG A 1 90 ? -3.472 -3.413 -4.956 1.00 96.25 90 ARG A N 1
ATOM 682 C CA . ARG A 1 90 ? -3.814 -2.652 -3.743 1.00 96.25 90 ARG A CA 1
ATOM 683 C C . ARG A 1 90 ? -2.576 -2.105 -3.037 1.00 96.25 90 ARG A C 1
ATOM 685 O O . ARG A 1 90 ? -2.566 -0.943 -2.642 1.00 96.25 90 ARG A O 1
ATOM 692 N N . VAL A 1 91 ? -1.509 -2.902 -2.950 1.00 95.94 91 VAL A N 1
ATOM 693 C CA . VAL A 1 91 ? -0.221 -2.482 -2.371 1.00 95.94 91 VAL A CA 1
ATOM 694 C C . VAL A 1 91 ? 0.420 -1.381 -3.216 1.00 95.94 91 VAL A C 1
ATOM 696 O O . VAL A 1 91 ? 0.8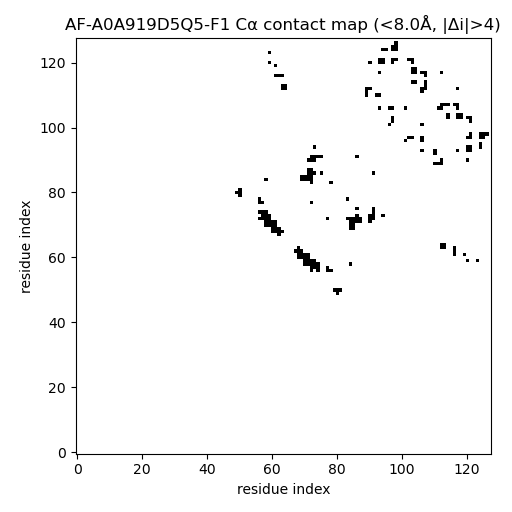73 -0.371 -2.677 1.00 95.94 91 VAL A O 1
ATOM 699 N N . HIS A 1 92 ? 0.414 -1.534 -4.544 1.00 95.12 92 HIS A N 1
ATOM 700 C CA . HIS A 1 92 ? 0.933 -0.506 -5.447 1.00 95.12 92 HIS A CA 1
ATOM 701 C C . HIS A 1 92 ? 0.139 0.807 -5.339 1.00 95.12 92 HIS A C 1
ATOM 703 O O . HIS A 1 92 ? 0.734 1.880 -5.222 1.00 95.12 92 HIS A O 1
ATOM 709 N N . LEU A 1 93 ? -1.196 0.729 -5.320 1.00 96.38 93 LEU A N 1
ATOM 710 C CA . LEU A 1 93 ? -2.072 1.888 -5.150 1.00 96.38 93 LEU A CA 1
ATOM 711 C C . LEU A 1 93 ? -1.820 2.594 -3.812 1.00 96.38 93 LEU A C 1
ATOM 713 O O . LEU A 1 93 ? -1.616 3.808 -3.796 1.00 96.38 93 LEU A O 1
ATOM 717 N N . ALA A 1 94 ? -1.767 1.841 -2.709 1.00 97.44 94 ALA A N 1
ATOM 718 C CA . ALA A 1 94 ? -1.472 2.379 -1.384 1.00 97.44 94 ALA A CA 1
ATOM 719 C C . ALA A 1 94 ? -0.128 3.119 -1.356 1.00 97.44 94 ALA A C 1
ATOM 721 O O . ALA A 1 94 ? -0.036 4.199 -0.781 1.00 97.44 94 ALA A O 1
ATOM 722 N N . HIS A 1 95 ? 0.898 2.591 -2.026 1.00 96.38 95 HIS A N 1
ATOM 723 C CA . HIS A 1 95 ? 2.205 3.240 -2.111 1.00 96.38 95 HIS A CA 1
ATOM 724 C C . HIS A 1 95 ? 2.165 4.557 -2.892 1.00 96.38 95 HIS A C 1
ATOM 726 O O . HIS A 1 95 ? 2.724 5.559 -2.446 1.00 96.38 95 HIS A O 1
ATOM 732 N N . VAL A 1 96 ? 1.480 4.588 -4.039 1.00 95.62 96 VAL A N 1
ATOM 733 C CA . VAL A 1 96 ? 1.319 5.818 -4.830 1.00 95.62 96 VAL A CA 1
ATOM 734 C C . VAL A 1 96 ? 0.583 6.893 -4.027 1.00 95.62 96 VAL A C 1
ATOM 736 O O . VAL A 1 96 ? 1.007 8.047 -4.036 1.00 95.62 96 VAL A O 1
ATOM 739 N N . LEU A 1 97 ? -0.475 6.524 -3.304 1.00 96.62 97 LEU A N 1
ATOM 740 C CA . LEU A 1 97 ? -1.238 7.447 -2.461 1.00 96.62 97 LEU A CA 1
ATOM 741 C C . LEU A 1 97 ? -0.435 7.897 -1.231 1.00 96.62 97 LEU A C 1
ATOM 743 O O . LEU A 1 97 ? -0.434 9.077 -0.887 1.00 96.62 97 LEU A O 1
ATOM 747 N N . ALA A 1 98 ? 0.321 7.001 -0.601 1.00 96.81 98 ALA A N 1
ATOM 748 C CA . ALA A 1 98 ? 1.214 7.361 0.496 1.00 96.81 98 ALA A CA 1
ATOM 749 C C . ALA A 1 98 ? 2.256 8.406 0.064 1.00 96.81 98 ALA A C 1
ATOM 751 O O . ALA A 1 98 ? 2.468 9.394 0.764 1.00 96.81 98 ALA A O 1
ATOM 752 N N . ARG A 1 99 ? 2.831 8.259 -1.139 1.00 95.62 99 ARG A N 1
ATOM 753 C CA . ARG A 1 99 ? 3.749 9.253 -1.724 1.00 95.62 99 ARG A CA 1
ATOM 754 C C . ARG A 1 99 ? 3.103 10.618 -1.985 1.00 95.62 99 ARG A C 1
ATOM 756 O O . ARG A 1 99 ? 3.819 11.606 -2.112 1.00 95.62 99 ARG A O 1
ATOM 763 N N . GLN A 1 100 ? 1.776 10.684 -2.082 1.00 95.25 100 GLN A N 1
ATOM 764 C CA . GLN A 1 100 ? 1.012 11.931 -2.208 1.00 95.25 100 GLN A CA 1
ATOM 765 C C . GLN A 1 100 ? 0.675 12.560 -0.842 1.00 95.25 100 GLN A C 1
ATOM 767 O O . GLN A 1 100 ? 0.092 13.639 -0.799 1.00 95.25 100 GLN A O 1
ATOM 772 N N . GLY A 1 101 ? 1.054 11.918 0.271 1.00 95.62 101 GLY A N 1
ATOM 773 C CA . GLY A 1 101 ? 0.884 12.435 1.633 1.00 95.62 101 GLY A CA 1
ATOM 774 C C . GLY A 1 101 ? -0.314 11.869 2.401 1.00 95.62 101 GLY A C 1
ATOM 775 O O . GLY A 1 101 ? -0.564 12.290 3.535 1.00 95.62 101 GLY A O 1
ATOM 776 N N . HIS A 1 102 ? -1.044 10.907 1.828 1.00 96.94 102 HIS A N 1
ATOM 777 C CA . HIS A 1 102 ? -2.193 10.292 2.491 1.00 96.94 102 HIS A CA 1
ATOM 778 C C . HIS A 1 102 ? -1.793 9.536 3.771 1.00 96.94 102 HIS A C 1
ATOM 780 O O . HIS A 1 102 ? -0.752 8.881 3.837 1.00 96.94 102 HIS A O 1
ATOM 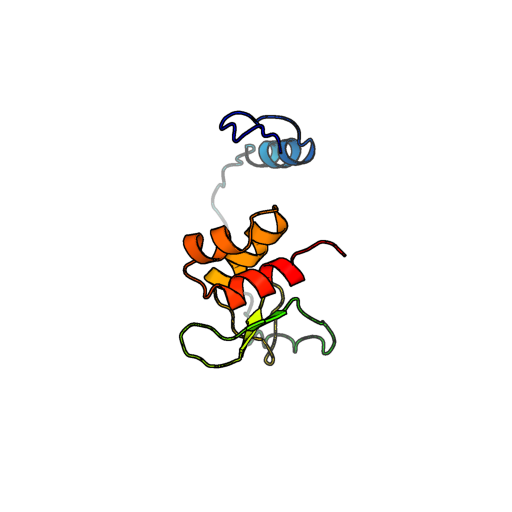786 N N . ARG A 1 103 ? -2.624 9.654 4.817 1.00 97.19 103 ARG A N 1
ATOM 787 C CA . ARG A 1 103 ? -2.394 9.033 6.134 1.00 97.19 103 ARG A CA 1
ATOM 788 C C . ARG A 1 103 ? -2.569 7.507 6.069 1.00 97.19 103 ARG A C 1
ATOM 790 O O . ARG A 1 103 ? -3.470 7.050 5.370 1.00 97.19 103 ARG A O 1
ATOM 797 N N . PRO A 1 104 ? -1.782 6.724 6.831 1.00 97.31 104 PRO A N 1
ATOM 798 C CA . PRO A 1 104 ? -1.823 5.261 6.782 1.00 97.31 104 PRO A CA 1
ATOM 799 C C . PRO A 1 104 ? -3.176 4.665 7.184 1.00 97.31 104 PRO A C 1
ATOM 801 O O . PRO A 1 104 ? -3.603 3.695 6.567 1.00 97.31 104 PRO A O 1
ATOM 804 N N . ASP A 1 105 ? -3.876 5.264 8.150 1.00 97.88 105 ASP A N 1
ATOM 805 C CA . ASP A 1 105 ? -5.187 4.767 8.589 1.00 97.88 105 ASP A CA 1
ATOM 806 C C . ASP A 1 105 ? -6.232 4.902 7.469 1.00 97.88 105 ASP A C 1
ATOM 808 O O . ASP A 1 105 ? -6.940 3.950 7.153 1.00 97.88 105 ASP A O 1
ATOM 812 N N . TRP A 1 106 ? -6.236 6.050 6.780 1.00 97.94 106 TRP A N 1
ATOM 813 C CA . TRP A 1 106 ? -7.077 6.269 5.600 1.00 97.94 106 TRP A CA 1
ATOM 814 C C . TRP A 1 106 ? -6.703 5.331 4.445 1.00 97.94 106 TRP A C 1
ATOM 816 O O . TRP A 1 106 ? -7.579 4.837 3.744 1.00 97.94 106 TRP A O 1
ATOM 826 N N . LEU A 1 107 ? -5.409 5.049 4.245 1.00 98.06 107 LEU A N 1
ATOM 827 C CA . LEU A 1 107 ? -4.966 4.095 3.223 1.00 98.06 107 LEU A CA 1
ATOM 828 C C . LEU A 1 107 ? -5.498 2.688 3.498 1.00 98.06 107 LEU A C 1
ATOM 830 O O . LEU A 1 107 ? -5.934 2.027 2.558 1.00 98.06 107 LEU A O 1
ATOM 834 N N . ALA A 1 108 ? -5.465 2.234 4.754 1.00 97.56 108 ALA A N 1
ATOM 835 C CA . ALA A 1 108 ? -5.979 0.924 5.144 1.00 97.56 108 ALA A CA 1
ATOM 836 C C . ALA A 1 108 ? -7.469 0.794 4.808 1.00 97.56 108 ALA A C 1
ATOM 838 O O . ALA A 1 108 ? -7.862 -0.156 4.136 1.00 97.56 108 ALA A O 1
ATOM 839 N N . GLU A 1 109 ? -8.266 1.794 5.186 1.00 97.81 109 GLU A N 1
ATOM 840 C CA . GLU A 1 109 ? -9.700 1.843 4.891 1.00 97.81 109 GLU A CA 1
ATOM 841 C C . GLU A 1 109 ? -9.972 1.894 3.381 1.00 97.81 109 GLU A C 1
ATOM 843 O O . GLU A 1 109 ? -10.727 1.082 2.852 1.00 97.81 109 GLU A O 1
ATOM 848 N N . PHE A 1 110 ? -9.301 2.798 2.662 1.00 97.75 110 PHE A N 1
ATOM 849 C CA . PHE A 1 110 ? -9.539 3.016 1.236 1.00 97.75 110 PHE A CA 1
ATOM 850 C C . PHE A 1 110 ? -9.120 1.826 0.364 1.00 97.75 110 PHE A C 1
ATOM 852 O O . PHE A 1 110 ? -9.762 1.525 -0.641 1.00 97.75 110 PHE A O 1
ATOM 859 N N . THR A 1 111 ? -8.022 1.157 0.717 1.00 96.69 111 THR A N 1
ATOM 860 C CA . THR A 1 111 ? -7.479 0.040 -0.072 1.00 96.69 111 THR A CA 1
ATOM 861 C C . THR A 1 111 ? -7.907 -1.332 0.440 1.00 96.69 111 THR A C 1
ATOM 863 O O . THR A 1 111 ? -7.665 -2.327 -0.244 1.00 96.69 111 THR A O 1
ATOM 866 N N . GLY A 1 112 ? -8.533 -1.406 1.618 1.00 96.44 112 GLY A N 1
ATOM 867 C CA . GLY A 1 112 ? -8.856 -2.665 2.288 1.00 96.44 112 GLY A CA 1
ATOM 868 C C . GLY A 1 112 ? -7.613 -3.481 2.653 1.00 96.44 112 GLY A C 1
ATOM 869 O O . GLY A 1 112 ? -7.658 -4.707 2.603 1.00 96.44 112 GLY A O 1
ATOM 870 N N . LEU A 1 113 ? -6.484 -2.818 2.923 1.00 96.88 113 LEU A N 1
ATOM 871 C CA . LEU A 1 113 ? -5.256 -3.467 3.386 1.00 96.88 113 LEU A CA 1
ATOM 872 C C . LEU A 1 113 ? -5.238 -3.534 4.918 1.00 96.88 113 LEU A C 1
ATOM 874 O O . LEU A 1 113 ? -5.727 -2.608 5.569 1.00 96.88 113 LEU A O 1
ATOM 878 N N . PRO A 1 114 ? -4.578 -4.544 5.517 1.00 97.31 114 PRO A N 1
ATOM 879 C CA . PRO A 1 114 ? -4.366 -4.568 6.957 1.00 97.31 114 PRO A CA 1
ATOM 880 C C . PRO A 1 114 ? -3.691 -3.278 7.455 1.00 97.31 114 PRO A C 1
ATOM 882 O O . PRO A 1 114 ? -2.723 -2.826 6.828 1.00 97.31 114 PRO A O 1
ATOM 885 N N . PRO A 1 115 ? -4.105 -2.712 8.607 1.00 96.69 115 PRO A N 1
ATOM 886 C CA . PRO A 1 115 ? -3.542 -1.460 9.124 1.00 96.69 115 PRO A CA 1
ATOM 887 C C . PRO A 1 115 ? -2.013 -1.483 9.257 1.00 96.69 115 PRO A C 1
ATOM 889 O O . PRO A 1 115 ? -1.327 -0.520 8.911 1.00 96.69 115 PRO A O 1
ATOM 892 N N . ALA A 1 116 ? -1.455 -2.619 9.687 1.00 96.69 116 ALA A N 1
ATOM 893 C CA . ALA A 1 116 ? -0.011 -2.812 9.785 1.00 96.69 116 ALA A CA 1
ATOM 894 C C . ALA A 1 116 ? 0.691 -2.738 8.415 1.00 96.69 116 ALA A C 1
ATOM 896 O O . ALA A 1 116 ? 1.775 -2.161 8.306 1.00 96.69 116 ALA A O 1
ATOM 897 N N . ALA A 1 117 ? 0.071 -3.284 7.363 1.00 97.00 117 ALA A N 1
ATOM 898 C CA . ALA A 1 117 ? 0.611 -3.239 6.010 1.00 97.00 117 ALA A CA 1
ATOM 899 C C . ALA A 1 117 ? 0.561 -1.814 5.440 1.00 97.00 117 ALA A C 1
ATOM 901 O O . ALA A 1 117 ? 1.564 -1.333 4.914 1.00 97.00 117 ALA A O 1
ATOM 902 N N . ALA A 1 118 ? -0.563 -1.110 5.612 1.00 97.50 118 ALA A N 1
ATOM 903 C CA . ALA A 1 118 ? -0.714 0.278 5.177 1.00 97.50 118 ALA A CA 1
ATOM 904 C C . ALA A 1 118 ? 0.310 1.211 5.845 1.00 97.50 118 ALA A C 1
ATOM 906 O O . ALA A 1 118 ? 0.932 2.034 5.172 1.00 97.50 118 ALA A O 1
ATOM 907 N N . ARG A 1 119 ? 0.557 1.034 7.151 1.00 97.56 119 ARG A N 1
ATOM 908 C CA . ARG A 1 119 ? 1.574 1.797 7.887 1.00 97.56 119 ARG A CA 1
ATOM 909 C C . ARG A 1 119 ? 2.982 1.545 7.356 1.00 97.56 119 ARG A C 1
ATOM 911 O O . ARG A 1 119 ? 3.684 2.495 7.032 1.00 97.56 119 ARG A O 1
ATOM 918 N N . ARG A 1 120 ? 3.344 0.276 7.146 1.00 97.12 120 ARG A N 1
ATOM 919 C CA . ARG A 1 120 ? 4.639 -0.101 6.560 1.00 97.12 120 ARG A CA 1
ATOM 920 C C . ARG A 1 120 ? 4.844 0.509 5.170 1.00 97.12 120 ARG A C 1
ATOM 922 O O . ARG A 1 120 ? 5.936 0.967 4.853 1.00 97.12 120 ARG A O 1
ATOM 929 N N . ILE A 1 121 ? 3.804 0.503 4.336 1.00 96.38 121 ILE A N 1
ATOM 930 C CA . ILE A 1 121 ? 3.846 1.101 2.996 1.00 96.38 121 ILE A CA 1
ATOM 931 C C . ILE A 1 121 ? 4.061 2.614 3.089 1.00 96.38 121 ILE A C 1
ATOM 933 O O . ILE A 1 121 ? 4.850 3.155 2.316 1.00 96.38 121 ILE A O 1
ATOM 937 N N . ALA A 1 122 ? 3.392 3.283 4.031 1.00 96.56 122 ALA A N 1
ATOM 938 C CA . ALA A 1 122 ? 3.553 4.715 4.251 1.00 96.56 122 ALA A CA 1
ATOM 939 C C . ALA A 1 122 ? 4.968 5.079 4.723 1.00 96.56 122 ALA A C 1
ATOM 941 O O . ALA A 1 122 ? 5.544 6.031 4.200 1.00 96.56 122 ALA A O 1
ATOM 942 N N . ASP A 1 123 ? 5.553 4.288 5.624 1.00 95.69 123 ASP A N 1
ATOM 943 C CA . ASP A 1 123 ? 6.923 4.496 6.109 1.00 95.69 123 ASP A CA 1
ATOM 944 C C . ASP A 1 123 ? 7.948 4.411 4.965 1.00 95.69 123 ASP A C 1
ATOM 946 O O . ASP A 1 123 ? 8.842 5.245 4.861 1.00 95.69 123 ASP A O 1
ATOM 950 N N . VAL A 1 124 ? 7.789 3.437 4.060 1.00 94.75 124 VAL A N 1
ATOM 951 C CA . VAL A 1 124 ? 8.663 3.266 2.881 1.00 94.75 124 VAL A CA 1
ATOM 952 C C . VAL A 1 124 ? 8.400 4.329 1.804 1.00 94.75 124 VAL A C 1
ATOM 954 O O . VAL A 1 124 ? 9.263 4.611 0.977 1.00 94.75 124 VAL A O 1
ATOM 957 N N . ALA A 1 125 ? 7.201 4.910 1.771 1.00 93.81 125 ALA A N 1
ATOM 958 C CA . ALA A 1 125 ? 6.840 5.969 0.832 1.00 93.81 125 ALA A CA 1
ATOM 959 C C . ALA A 1 125 ? 7.297 7.366 1.281 1.00 93.81 125 ALA A C 1
ATOM 961 O O . ALA A 1 125 ? 7.281 8.290 0.460 1.00 93.81 125 ALA A O 1
ATOM 962 N N . ALA A 1 126 ? 7.665 7.532 2.555 1.00 88.25 126 ALA A N 1
ATOM 963 C CA . ALA A 1 126 ? 8.148 8.797 3.081 1.00 88.25 126 ALA A CA 1
ATOM 964 C C . ALA A 1 126 ? 9.449 9.204 2.361 1.00 88.25 126 ALA A C 1
ATOM 966 O O . ALA A 1 126 ? 10.343 8.371 2.204 1.00 88.25 126 ALA A O 1
ATOM 967 N N . PRO A 1 127 ? 9.573 10.461 1.897 1.00 71.44 127 PRO A N 1
ATOM 968 C CA . PRO A 1 127 ? 10.822 10.938 1.320 1.00 71.44 127 PRO A CA 1
ATOM 969 C C . PRO A 1 127 ? 11.936 10.866 2.375 1.00 71.44 127 PRO A C 1
ATOM 971 O O .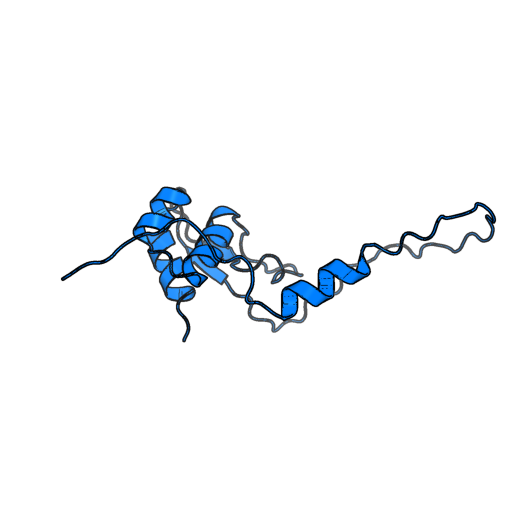 PRO A 1 127 ? 11.739 11.309 3.508 1.00 71.44 127 PRO A O 1
ATOM 974 N N . HIS A 1 128 ? 13.070 10.276 1.997 1.00 59.16 128 HIS A N 1
ATOM 975 C CA . HIS A 1 128 ? 14.310 10.261 2.776 1.00 59.16 128 HIS A CA 1
ATOM 976 C C . HIS A 1 128 ? 15.211 11.423 2.360 1.00 59.16 128 HIS A C 1
ATOM 978 O O . HIS A 1 128 ? 15.214 11.745 1.146 1.00 59.16 128 HIS A O 1
#

Organism: NCBI:txid68171

Mean predicted aligned error: 17.05 Å

Radius of gyration: 22.54 Å; Cα contacts (8 Å, |Δi|>4): 117; chains: 1; bounding box: 34×42×69 Å